Protein AF-A0A957C3K5-F1 (afdb_monomer_lite)

Structure (mmCIF, N/CA/C/O backbone):
data_AF-A0A957C3K5-F1
#
_entry.id   AF-A0A957C3K5-F1
#
loop_
_atom_site.group_PDB
_atom_site.id
_atom_site.type_symbol
_atom_site.label_atom_id
_atom_site.label_alt_id
_atom_site.label_comp_id
_atom_site.label_asym_id
_atom_site.label_entity_id
_atom_site.label_seq_id
_atom_site.pdbx_PDB_ins_code
_atom_site.Cartn_x
_atom_site.Cartn_y
_atom_site.Cartn_z
_atom_site.occupancy
_atom_site.B_iso_or_equiv
_atom_site.auth_seq_id
_atom_site.auth_comp_id
_atom_site.auth_asym_id
_atom_site.auth_atom_id
_atom_site.pdbx_PDB_model_num
ATOM 1 N N . GLN A 1 1 ? -12.759 23.269 10.740 1.00 45.12 1 GLN A N 1
ATOM 2 C CA . GLN A 1 1 ? -12.916 21.971 10.055 1.00 45.12 1 GLN A CA 1
ATOM 3 C C . GLN A 1 1 ? -11.614 21.730 9.308 1.00 45.12 1 GLN A C 1
ATOM 5 O O . GLN A 1 1 ? -11.303 22.514 8.422 1.00 45.12 1 GLN A O 1
ATOM 10 N N . ASP A 1 2 ? -10.801 20.769 9.742 1.00 40.28 2 ASP A N 1
ATOM 11 C CA . ASP A 1 2 ? -9.488 20.519 9.136 1.00 40.28 2 ASP A CA 1
ATOM 12 C C . ASP A 1 2 ? -9.679 19.663 7.873 1.00 40.28 2 ASP A C 1
ATOM 14 O O . ASP A 1 2 ? -10.121 18.514 7.943 1.00 40.28 2 ASP A O 1
ATOM 18 N N . THR A 1 3 ? -9.476 20.270 6.704 1.00 53.88 3 THR A N 1
ATOM 19 C CA . THR A 1 3 ? -9.610 19.630 5.389 1.00 53.88 3 THR A CA 1
ATOM 20 C C . THR A 1 3 ? -8.212 19.498 4.812 1.00 53.88 3 THR A C 1
ATOM 22 O O . THR A 1 3 ? -7.700 20.410 4.172 1.00 53.88 3 THR A O 1
ATOM 25 N N . ASN A 1 4 ? -7.562 18.366 5.084 1.00 57.91 4 ASN A N 1
ATOM 26 C CA . ASN A 1 4 ? -6.240 18.089 4.539 1.00 57.91 4 ASN A CA 1
ATOM 27 C C . ASN A 1 4 ? -6.337 17.907 3.010 1.00 57.91 4 ASN A C 1
ATOM 29 O O . ASN A 1 4 ? -6.618 16.816 2.518 1.00 57.91 4 ASN A O 1
ATOM 33 N N . ILE A 1 5 ? -6.130 18.998 2.269 1.00 60.38 5 ILE A N 1
ATOM 34 C CA . ILE A 1 5 ? -6.118 19.040 0.798 1.00 60.38 5 ILE A CA 1
ATOM 35 C C . ILE A 1 5 ? -4.856 18.413 0.190 1.00 60.38 5 ILE A C 1
ATOM 37 O O . ILE A 1 5 ? -4.811 18.176 -1.013 1.00 60.38 5 ILE A O 1
ATOM 41 N N . TYR A 1 6 ? -3.835 18.141 1.006 1.00 58.44 6 TYR A N 1
ATOM 42 C CA . TYR A 1 6 ? -2.529 17.671 0.544 1.00 58.44 6 TYR A CA 1
ATOM 43 C C . TYR A 1 6 ? -2.429 16.147 0.454 1.00 58.44 6 TYR A C 1
ATOM 45 O O . TYR A 1 6 ? -1.491 15.637 -0.152 1.00 58.44 6 TYR A O 1
ATOM 53 N N . PHE A 1 7 ? -3.380 15.409 1.033 1.00 59.78 7 PHE A N 1
ATOM 54 C CA . PHE A 1 7 ? -3.303 13.954 1.130 1.00 59.78 7 PHE A CA 1
ATOM 55 C C . PHE A 1 7 ? -4.531 13.288 0.506 1.00 59.78 7 PHE A C 1
ATOM 57 O O . PHE A 1 7 ? -5.442 12.833 1.195 1.00 59.78 7 PHE A O 1
ATOM 64 N N . THR A 1 8 ? -4.564 13.250 -0.827 1.00 58.62 8 THR A N 1
ATOM 65 C CA . THR A 1 8 ? -5.533 12.442 -1.576 1.00 58.62 8 THR A CA 1
ATOM 66 C C . THR A 1 8 ? -4.789 11.578 -2.588 1.00 58.62 8 THR A C 1
ATOM 68 O O . THR A 1 8 ? -4.424 12.039 -3.665 1.00 58.62 8 THR A O 1
ATOM 71 N N . PHE A 1 9 ? -4.534 10.311 -2.245 1.00 68.88 9 PHE A N 1
ATOM 72 C CA . PHE A 1 9 ? -4.096 9.338 -3.244 1.00 68.88 9 PHE A CA 1
ATOM 73 C C . PHE A 1 9 ? -5.333 8.805 -3.976 1.00 68.88 9 PHE A C 1
ATOM 75 O O . PHE A 1 9 ? -6.164 8.137 -3.352 1.00 68.88 9 PHE A O 1
ATOM 82 N N . PRO A 1 10 ? -5.505 9.090 -5.278 1.00 67.69 10 PRO A N 1
ATOM 83 C CA . PRO A 1 10 ? -6.600 8.508 -6.037 1.00 67.69 10 PRO A C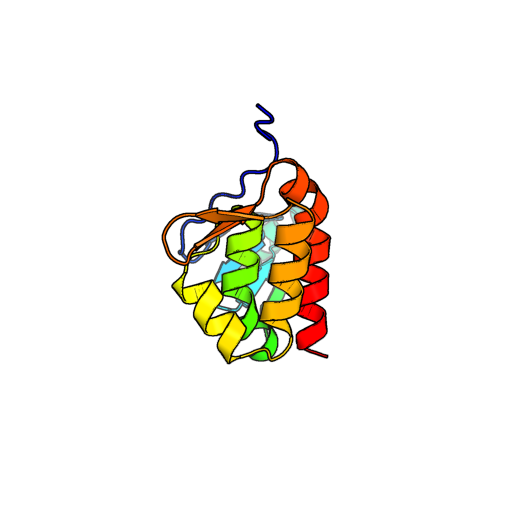A 1
ATOM 84 C C . PRO A 1 10 ? -6.391 6.993 -6.166 1.00 67.69 10 PRO A C 1
ATOM 86 O O . PRO A 1 10 ? -5.324 6.540 -6.575 1.00 67.69 10 PRO A O 1
ATOM 89 N N . ILE A 1 11 ? -7.425 6.206 -5.862 1.00 73.31 11 ILE A N 1
ATOM 90 C CA . ILE A 1 11 ? -7.462 4.768 -6.160 1.00 73.31 11 ILE A CA 1
ATOM 91 C C . ILE A 1 11 ? -8.406 4.546 -7.329 1.00 73.31 11 ILE A C 1
ATOM 93 O O . ILE A 1 11 ? -9.549 4.996 -7.298 1.00 73.31 11 ILE A O 1
ATOM 97 N N . ARG A 1 12 ? -7.929 3.812 -8.335 1.00 74.12 12 ARG A N 1
ATOM 98 C CA . ARG A 1 12 ? -8.718 3.433 -9.516 1.00 74.12 12 ARG A CA 1
ATOM 99 C C . ARG A 1 12 ? -9.097 1.950 -9.553 1.00 74.12 12 ARG A C 1
ATOM 101 O O . ARG A 1 12 ? -9.976 1.574 -10.308 1.00 74.12 12 ARG A O 1
ATOM 108 N N . GLY A 1 13 ? -8.479 1.117 -8.708 1.00 78.12 13 GLY A N 1
ATOM 109 C CA . GLY A 1 13 ? -8.768 -0.324 -8.649 1.00 78.12 13 GLY A CA 1
ATOM 110 C C . GLY A 1 13 ? -8.323 -1.110 -9.888 1.00 78.12 13 GLY A C 1
ATOM 111 O O . GLY A 1 13 ? -8.695 -2.267 -10.029 1.00 78.12 13 GLY A O 1
ATOM 112 N N . GLU A 1 14 ? -7.529 -0.491 -10.758 1.00 83.50 14 GLU A N 1
ATOM 113 C CA . GLU A 1 14 ? -7.043 -1.044 -12.021 1.00 83.50 14 GLU A CA 1
ATOM 114 C C . GLU A 1 14 ? -5.524 -1.247 -11.989 1.00 83.50 14 GLU A C 1
ATOM 116 O O . GLU A 1 14 ? -4.824 -0.688 -11.134 1.00 83.50 14 GLU A O 1
ATOM 121 N N . ASP A 1 15 ? -5.026 -2.044 -12.931 1.00 85.56 15 ASP A N 1
ATOM 122 C CA . ASP A 1 15 ? -3.595 -2.127 -13.199 1.00 85.56 15 ASP A CA 1
ATOM 123 C C . ASP A 1 15 ? -3.093 -0.814 -13.812 1.00 85.56 15 ASP A C 1
ATOM 125 O O . ASP A 1 15 ? -3.751 -0.198 -14.651 1.00 85.56 15 ASP A O 1
ATOM 129 N N . LEU A 1 16 ? -1.903 -0.389 -13.393 1.00 87.62 16 LEU A N 1
ATOM 130 C CA . LEU A 1 16 ? -1.257 0.825 -13.868 1.00 87.62 16 LEU A CA 1
ATOM 131 C C . LEU A 1 16 ? -0.170 0.470 -14.882 1.00 87.62 16 LEU A C 1
ATOM 133 O O . LEU A 1 16 ? 0.970 0.169 -14.511 1.00 87.62 16 LEU A O 1
ATOM 137 N N . LEU A 1 17 ? -0.520 0.590 -16.165 1.00 89.94 17 LEU A N 1
ATOM 138 C CA . LEU A 1 17 ? 0.456 0.635 -17.247 1.00 89.94 17 LEU A CA 1
ATOM 139 C C . LEU A 1 17 ? 1.121 2.010 -17.275 1.00 89.94 17 LEU A C 1
ATOM 141 O O . LEU A 1 17 ? 0.595 2.964 -17.846 1.00 89.94 17 LEU A O 1
ATOM 145 N N . ALA A 1 18 ? 2.298 2.102 -16.677 1.00 90.25 18 ALA A N 1
ATOM 146 C CA . ALA A 1 18 ? 3.181 3.237 -16.877 1.00 90.25 18 ALA A CA 1
ATOM 147 C C . ALA A 1 18 ? 4.086 2.972 -18.086 1.00 90.25 18 ALA A C 1
ATOM 149 O O . ALA A 1 18 ? 4.512 1.833 -18.282 1.00 90.25 18 ALA A O 1
ATOM 150 N N . VAL A 1 19 ? 4.364 4.000 -18.891 1.00 89.94 19 VAL A N 1
ATOM 151 C CA . VAL A 1 19 ? 5.249 3.939 -20.067 1.00 89.94 19 VAL A CA 1
ATOM 152 C C . VAL A 1 19 ? 6.104 5.198 -20.106 1.00 89.94 19 VAL A C 1
ATOM 154 O O . VAL A 1 19 ? 5.621 6.291 -19.808 1.00 89.94 19 VAL A O 1
ATOM 157 N N . GLY A 1 20 ? 7.360 5.045 -20.514 1.00 87.38 20 GLY A N 1
ATOM 158 C CA . GLY A 1 20 ? 8.318 6.139 -20.624 1.00 87.38 20 GLY A CA 1
ATOM 159 C C . GLY A 1 20 ? 9.439 6.029 -19.601 1.00 87.38 20 GLY A C 1
ATOM 160 O O . GLY A 1 20 ? 9.368 5.268 -18.639 1.00 87.38 20 GLY A O 1
ATOM 161 N N . THR A 1 21 ? 10.505 6.797 -19.826 1.00 90.69 21 THR A N 1
ATOM 162 C CA . THR A 1 21 ? 11.636 6.871 -18.891 1.00 90.69 21 THR A CA 1
ATOM 163 C C . THR A 1 21 ? 11.150 7.201 -17.480 1.00 90.69 21 THR A C 1
ATOM 165 O O . THR A 1 21 ? 10.195 7.957 -17.336 1.00 90.69 21 THR A O 1
ATOM 168 N N . ILE A 1 22 ? 11.838 6.667 -16.462 1.00 90.19 22 ILE A N 1
ATOM 169 C CA . ILE A 1 22 ? 11.587 6.881 -15.018 1.00 90.19 22 ILE A CA 1
ATOM 170 C C . ILE A 1 22 ? 10.175 6.536 -14.512 1.00 90.19 22 ILE A C 1
ATOM 172 O O . ILE A 1 22 ? 9.851 6.839 -13.367 1.00 90.19 22 ILE A O 1
ATOM 176 N N . ALA A 1 23 ? 9.326 5.940 -15.347 1.00 91.88 23 ALA A N 1
ATOM 177 C CA . ALA A 1 23 ? 7.963 5.616 -14.975 1.00 91.88 23 ALA A CA 1
ATOM 178 C C . ALA A 1 23 ? 7.906 4.280 -14.216 1.00 91.88 23 ALA A C 1
ATOM 180 O O . ALA A 1 23 ? 8.486 3.285 -14.662 1.00 91.88 23 ALA A O 1
ATOM 181 N N . ASP A 1 24 ? 7.144 4.248 -13.126 1.00 92.38 24 ASP A N 1
ATOM 182 C CA . ASP A 1 24 ? 6.873 3.036 -12.353 1.00 92.38 24 ASP A CA 1
ATOM 183 C C . ASP A 1 24 ? 5.429 2.602 -12.569 1.00 92.38 24 ASP A C 1
ATOM 185 O O . ASP A 1 24 ? 4.508 3.421 -12.531 1.00 92.38 24 ASP A O 1
ATOM 189 N N . GLY A 1 25 ? 5.227 1.308 -12.791 1.00 91.81 25 GLY A N 1
ATOM 190 C CA . GLY A 1 25 ? 3.907 0.732 -12.997 1.00 91.81 25 GLY A CA 1
ATOM 191 C C . GLY A 1 25 ? 3.663 -0.481 -12.117 1.00 91.81 25 GLY A C 1
ATOM 192 O O . GLY A 1 25 ? 4.568 -1.020 -11.470 1.00 91.81 25 GLY A O 1
ATOM 193 N N . VAL A 1 26 ? 2.404 -0.907 -12.087 1.00 91.69 26 VAL A N 1
ATOM 194 C CA . VAL A 1 26 ? 1.955 -2.042 -11.280 1.00 91.69 26 VAL A CA 1
ATOM 195 C C . VAL A 1 26 ? 0.931 -2.841 -12.068 1.00 91.69 26 VAL A C 1
ATOM 197 O O . VAL A 1 26 ? -0.111 -2.303 -12.422 1.00 91.69 26 VAL A O 1
ATOM 200 N N . PHE A 1 27 ? 1.205 -4.126 -12.286 1.00 91.06 27 PHE A N 1
ATOM 201 C CA . PHE A 1 27 ? 0.239 -5.089 -12.822 1.00 91.06 27 PHE A CA 1
ATOM 202 C C . PHE A 1 27 ? 0.048 -6.230 -11.828 1.00 91.06 27 PHE A C 1
ATOM 204 O O . PHE A 1 27 ? 0.999 -6.947 -11.501 1.00 91.06 27 PHE A O 1
ATOM 211 N N . GLY A 1 28 ? -1.173 -6.394 -11.323 1.00 90.19 28 GLY A N 1
ATOM 212 C CA . GLY A 1 28 ? -1.506 -7.348 -10.272 1.00 90.19 28 GLY A CA 1
ATOM 213 C C . GLY A 1 28 ? -0.631 -7.160 -9.029 1.00 90.19 28 GLY A C 1
ATOM 214 O O . GLY A 1 28 ? -0.746 -6.172 -8.293 1.00 90.19 28 GLY A O 1
ATOM 215 N N . ASN A 1 29 ? 0.255 -8.128 -8.784 1.00 92.38 29 ASN A N 1
ATOM 216 C CA . ASN A 1 29 ? 1.218 -8.101 -7.682 1.00 92.38 29 ASN A CA 1
ATOM 217 C C . ASN A 1 29 ? 2.666 -7.829 -8.112 1.00 92.38 29 ASN A C 1
ATOM 219 O O . ASN A 1 29 ? 3.585 -7.998 -7.313 1.00 92.38 29 ASN A O 1
ATOM 223 N N . TYR A 1 30 ? 2.884 -7.386 -9.352 1.00 94.31 30 TYR A N 1
ATOM 224 C CA . TYR A 1 30 ? 4.204 -7.055 -9.873 1.00 94.31 30 TYR A CA 1
ATOM 225 C C . TYR A 1 30 ? 4.372 -5.545 -10.043 1.00 94.31 30 TYR A C 1
ATOM 227 O O . TYR A 1 30 ? 3.657 -4.911 -10.819 1.00 94.31 30 TYR A O 1
ATOM 235 N N . HIS A 1 31 ? 5.336 -4.981 -9.321 1.00 94.06 31 HIS A N 1
ATOM 236 C CA . HIS A 1 31 ? 5.772 -3.596 -9.456 1.00 94.06 31 HIS A CA 1
ATOM 237 C C . HIS A 1 31 ? 6.995 -3.557 -10.363 1.00 94.06 31 HIS A C 1
ATOM 239 O O . HIS A 1 31 ? 7.934 -4.320 -10.151 1.00 94.06 31 HIS A O 1
ATOM 245 N N . TYR A 1 32 ? 7.010 -2.675 -11.352 1.00 94.69 32 TYR A N 1
ATOM 246 C CA . TYR A 1 32 ? 8.110 -2.570 -12.306 1.00 94.69 32 TYR A CA 1
ATOM 247 C C . TYR A 1 32 ? 8.503 -1.118 -12.533 1.00 94.69 32 TYR A C 1
ATOM 249 O O . TYR A 1 32 ? 7.697 -0.213 -12.324 1.00 94.69 32 TYR A O 1
ATOM 257 N N . ARG A 1 33 ? 9.742 -0.912 -12.983 1.00 94.81 33 ARG A N 1
ATOM 258 C CA . ARG A 1 33 ? 10.300 0.418 -13.232 1.00 94.81 33 ARG A CA 1
ATOM 259 C C . ARG A 1 33 ? 10.998 0.511 -14.580 1.00 94.81 33 ARG A C 1
ATOM 261 O O . ARG A 1 33 ? 11.606 -0.458 -15.053 1.00 94.81 33 ARG A O 1
ATOM 268 N N . HIS A 1 34 ? 10.949 1.698 -15.168 1.00 94.81 34 HIS A N 1
ATOM 269 C CA . HIS A 1 34 ? 11.731 2.050 -16.349 1.00 94.81 34 HIS A CA 1
ATOM 270 C C . HIS A 1 34 ? 13.029 2.755 -15.943 1.00 94.81 34 HIS A C 1
ATOM 272 O O . HIS A 1 34 ? 13.050 3.504 -14.965 1.00 94.81 34 HIS A O 1
ATOM 278 N N . PRO A 1 35 ? 14.121 2.569 -16.699 1.00 94.31 35 PRO A N 1
ATOM 279 C CA . PRO A 1 35 ? 15.372 3.235 -16.425 1.00 94.31 35 PRO A CA 1
ATOM 280 C C . PRO A 1 35 ? 15.301 4.720 -16.802 1.00 94.31 35 PRO A C 1
ATOM 282 O O . PRO A 1 35 ? 14.326 5.215 -17.374 1.00 94.31 35 PRO A O 1
ATOM 285 N N . SER A 1 36 ? 16.389 5.428 -16.509 1.00 94.44 36 SER A N 1
ATOM 286 C CA . SER A 1 36 ? 16.605 6.804 -16.947 1.00 94.44 36 SER A CA 1
ATOM 287 C C . SER A 1 36 ? 16.788 6.924 -18.467 1.00 94.44 36 SER A C 1
ATOM 289 O O . SER A 1 36 ? 17.090 5.954 -19.170 1.00 94.44 36 SER A O 1
ATOM 291 N N . TYR A 1 37 ? 16.638 8.153 -18.963 1.00 94.25 37 TYR A N 1
ATOM 292 C CA . TYR A 1 37 ? 16.405 8.468 -20.372 1.00 94.25 37 TYR A CA 1
ATOM 293 C C . TYR A 1 37 ? 17.375 7.797 -21.351 1.00 94.25 37 TYR A C 1
ATOM 295 O O . TYR A 1 37 ? 16.937 7.126 -22.279 1.00 94.25 37 TYR A O 1
ATOM 303 N N . ALA A 1 38 ? 18.689 7.914 -21.137 1.00 94.75 38 ALA A N 1
ATOM 304 C CA . ALA A 1 38 ? 19.676 7.366 -22.071 1.00 94.75 38 ALA A CA 1
ATOM 305 C C . ALA A 1 38 ? 19.573 5.835 -22.208 1.00 94.75 38 ALA A C 1
ATOM 307 O O . ALA A 1 38 ? 19.630 5.300 -23.315 1.00 94.75 38 ALA A O 1
ATOM 308 N N . ARG A 1 39 ? 19.373 5.124 -21.089 1.00 93.81 39 ARG A N 1
ATOM 309 C CA . ARG A 1 39 ? 19.210 3.664 -21.094 1.00 93.81 39 ARG A CA 1
ATOM 310 C C . ARG A 1 39 ? 17.847 3.269 -21.664 1.00 93.81 39 ARG A C 1
ATOM 312 O O . ARG A 1 39 ? 17.778 2.309 -22.423 1.00 93.81 39 ARG A O 1
ATOM 319 N N . TYR A 1 40 ? 16.796 4.027 -21.352 1.00 93.75 40 TYR A N 1
ATOM 320 C CA . TYR A 1 40 ? 15.462 3.818 -21.917 1.00 93.75 40 TYR A CA 1
ATOM 321 C C . TYR A 1 40 ? 15.476 3.942 -23.447 1.00 93.75 40 TYR A C 1
ATOM 323 O O . TYR A 1 40 ? 15.004 3.042 -24.136 1.00 93.75 40 TYR A O 1
ATOM 331 N N . MET A 1 41 ? 16.080 5.010 -23.981 1.00 94.50 41 MET A N 1
ATOM 332 C CA . MET A 1 41 ? 16.183 5.236 -25.426 1.00 94.50 41 MET A CA 1
ATOM 333 C C . MET A 1 41 ? 16.969 4.129 -26.118 1.00 94.50 41 MET A C 1
ATOM 335 O O . MET A 1 41 ? 16.520 3.632 -27.147 1.00 94.50 41 MET A O 1
ATOM 339 N N . LYS A 1 42 ? 18.092 3.698 -25.530 1.00 94.06 42 LYS A N 1
ATOM 340 C CA . LYS A 1 42 ? 18.862 2.566 -26.053 1.00 94.06 42 LYS A CA 1
ATOM 341 C C . LYS A 1 42 ? 18.012 1.294 -26.115 1.00 94.06 42 LYS A C 1
ATOM 343 O O . LYS A 1 42 ? 17.900 0.691 -27.171 1.00 94.06 42 LYS A O 1
ATOM 348 N N . HIS A 1 43 ? 17.357 0.925 -25.012 1.00 92.56 43 HIS A N 1
ATOM 349 C CA . HIS A 1 43 ? 16.488 -0.255 -24.977 1.00 92.56 43 HIS A CA 1
ATOM 350 C C . HIS A 1 43 ? 15.369 -0.172 -26.023 1.00 92.56 43 HIS A C 1
ATOM 352 O O . HIS A 1 43 ? 15.123 -1.144 -26.726 1.00 92.56 43 HIS A O 1
ATOM 358 N N . SER A 1 44 ? 14.720 0.988 -26.152 1.00 89.62 44 SER A N 1
ATOM 359 C CA . SER A 1 44 ? 13.643 1.188 -27.123 1.00 89.62 44 SER A CA 1
ATOM 360 C C . SER A 1 44 ? 14.131 1.065 -28.570 1.00 89.62 44 SER A C 1
ATOM 362 O O . SER A 1 44 ? 13.445 0.447 -29.381 1.00 89.62 44 SER A O 1
ATOM 364 N N . GLN A 1 45 ? 15.315 1.600 -28.891 1.00 93.06 45 GLN A N 1
ATOM 365 C CA . GLN A 1 45 ? 15.949 1.446 -30.208 1.00 93.06 45 GLN A CA 1
ATOM 366 C C . GLN A 1 45 ? 16.318 -0.012 -30.508 1.00 93.06 45 GLN A C 1
ATOM 368 O O . GLN A 1 45 ? 16.194 -0.446 -31.649 1.00 93.06 45 GLN A O 1
ATOM 373 N N . ASP A 1 46 ? 16.686 -0.775 -29.478 1.00 94.81 46 ASP A N 1
ATOM 374 C CA . ASP A 1 46 ? 16.982 -2.208 -29.563 1.00 94.81 46 ASP A CA 1
ATOM 375 C C . ASP A 1 46 ? 15.704 -3.087 -29.581 1.00 94.81 46 ASP A C 1
ATOM 377 O O . ASP A 1 46 ? 15.790 -4.314 -29.544 1.00 94.81 46 ASP A O 1
ATOM 381 N N . GLY A 1 47 ? 14.504 -2.487 -29.618 1.00 91.81 47 GLY A N 1
ATOM 382 C CA . GLY A 1 47 ? 13.218 -3.200 -29.626 1.00 91.81 47 GLY A CA 1
ATOM 383 C C . GLY A 1 47 ? 12.818 -3.814 -28.277 1.00 91.81 47 GLY A C 1
ATOM 384 O O . GLY A 1 47 ? 11.887 -4.616 -28.208 1.00 91.81 47 GLY A O 1
ATOM 385 N N . LEU A 1 48 ? 13.507 -3.449 -27.196 1.00 90.31 48 LEU A N 1
ATOM 386 C CA . LEU A 1 48 ? 13.217 -3.895 -25.837 1.00 90.31 48 LEU A CA 1
ATOM 387 C C . LEU A 1 48 ? 12.194 -2.962 -25.169 1.00 90.31 48 LEU A C 1
ATOM 389 O O . LEU A 1 48 ? 12.179 -1.760 -25.441 1.00 90.31 48 LEU A O 1
ATOM 393 N N . PRO A 1 49 ? 11.390 -3.459 -24.209 1.00 86.38 49 PRO A N 1
ATOM 394 C CA . PRO A 1 49 ? 10.328 -2.676 -23.567 1.00 86.38 49 PRO A CA 1
ATOM 395 C C . PRO A 1 49 ? 10.843 -1.559 -22.643 1.00 86.38 49 PRO A C 1
ATOM 397 O O . PRO A 1 49 ? 10.054 -0.896 -21.983 1.00 86.38 49 PRO A O 1
ATOM 400 N N . GLY A 1 50 ? 12.162 -1.359 -22.545 1.00 89.75 50 GLY A N 1
ATOM 401 C CA . GLY A 1 50 ? 12.721 -0.307 -21.704 1.00 89.75 50 GLY A CA 1
ATOM 402 C C . GLY A 1 50 ? 12.512 -0.547 -20.211 1.00 89.75 50 GLY A C 1
ATOM 403 O O . GLY A 1 50 ? 12.347 0.414 -19.481 1.00 89.75 50 GLY A O 1
ATOM 404 N N . LEU A 1 51 ? 12.530 -1.794 -19.735 1.00 91.94 51 LEU A N 1
ATOM 405 C CA . LEU A 1 51 ? 12.377 -2.111 -18.310 1.00 91.94 51 LEU A CA 1
ATOM 406 C C . LEU A 1 51 ? 13.737 -2.241 -17.614 1.00 91.94 51 LEU A C 1
ATOM 408 O O . LEU A 1 51 ? 14.675 -2.806 -18.174 1.00 91.94 51 LEU A O 1
ATOM 412 N N . GLU A 1 52 ? 13.849 -1.735 -16.384 1.00 92.12 52 GLU A N 1
ATOM 413 C CA . GLU A 1 52 ? 15.015 -1.969 -15.513 1.00 92.12 52 GLU A CA 1
ATOM 414 C C . GLU A 1 52 ? 14.810 -3.181 -14.588 1.00 92.12 52 GLU A C 1
ATOM 416 O O . GLU A 1 52 ? 15.749 -3.662 -13.958 1.00 92.12 52 GLU A O 1
ATOM 421 N N . GLY A 1 53 ? 13.579 -3.687 -14.517 1.00 92.44 53 GLY A N 1
ATOM 422 C CA . GLY A 1 53 ? 13.186 -4.813 -13.682 1.00 92.44 53 GLY A CA 1
ATOM 423 C C . GLY A 1 53 ? 12.013 -4.457 -12.780 1.00 92.44 53 GLY A C 1
ATOM 424 O O . GLY A 1 53 ? 11.325 -3.454 -12.985 1.00 92.44 53 GLY A O 1
ATOM 425 N N . GLY A 1 54 ? 11.778 -5.303 -11.786 1.00 93.62 54 GLY A N 1
ATOM 426 C CA . GLY A 1 54 ? 10.656 -5.165 -10.876 1.00 93.62 54 GLY A CA 1
ATOM 427 C C . GLY A 1 54 ? 10.710 -6.156 -9.724 1.00 93.62 54 GLY A C 1
ATOM 428 O O . GLY A 1 54 ? 11.608 -6.993 -9.643 1.00 93.62 54 GLY A O 1
ATOM 429 N N . LEU A 1 55 ? 9.735 -6.036 -8.832 1.00 94.94 55 LEU A N 1
ATOM 430 C CA . LEU A 1 55 ? 9.555 -6.892 -7.670 1.00 94.94 55 LEU A CA 1
ATOM 431 C C . LEU A 1 55 ? 8.132 -7.438 -7.675 1.00 94.94 55 LEU A C 1
ATOM 433 O O . LEU A 1 55 ? 7.166 -6.708 -7.910 1.00 94.94 55 LEU A O 1
ATOM 437 N N . ARG A 1 56 ? 8.007 -8.732 -7.390 1.00 95.19 56 ARG A N 1
ATOM 438 C CA . ARG A 1 56 ? 6.717 -9.356 -7.111 1.00 95.19 56 ARG A CA 1
ATOM 439 C C . ARG A 1 56 ? 6.472 -9.285 -5.608 1.00 95.19 56 ARG A C 1
ATOM 441 O O . ARG A 1 56 ? 7.339 -9.717 -4.852 1.00 95.19 56 ARG A O 1
ATOM 448 N N . ARG A 1 57 ? 5.325 -8.747 -5.184 1.00 93.25 57 ARG A N 1
ATOM 449 C CA . ARG A 1 57 ? 4.901 -8.865 -3.784 1.00 93.25 57 ARG A CA 1
ATOM 450 C C . ARG A 1 57 ? 4.725 -10.340 -3.444 1.00 93.25 57 ARG A C 1
ATOM 452 O O . ARG A 1 57 ? 4.240 -11.117 -4.268 1.00 93.25 57 ARG A O 1
ATOM 459 N N . ASP A 1 58 ? 5.146 -10.711 -2.245 1.00 91.00 58 ASP A N 1
ATOM 460 C CA . ASP A 1 58 ? 4.852 -12.030 -1.708 1.00 91.00 58 ASP A CA 1
ATOM 461 C C . ASP A 1 58 ? 3.395 -12.115 -1.225 1.00 91.00 58 ASP A C 1
ATOM 463 O O . ASP A 1 58 ? 2.658 -11.125 -1.163 1.00 91.00 58 ASP A O 1
ATOM 467 N N . THR A 1 59 ? 2.977 -13.330 -0.877 1.00 91.00 59 THR A N 1
ATOM 468 C CA . THR A 1 59 ? 1.621 -13.603 -0.396 1.00 91.00 59 THR A CA 1
ATOM 469 C C . THR A 1 59 ? 1.307 -12.868 0.909 1.00 91.00 59 THR A C 1
ATOM 471 O O . THR A 1 59 ? 0.163 -12.473 1.113 1.00 91.00 59 THR A O 1
ATOM 474 N N . ALA A 1 60 ? 2.300 -12.653 1.778 1.00 89.31 60 ALA A N 1
ATOM 475 C CA . ALA A 1 60 ? 2.106 -11.976 3.056 1.00 89.31 60 ALA A CA 1
ATOM 476 C C . ALA A 1 60 ? 1.739 -10.499 2.847 1.00 89.31 60 ALA A C 1
ATOM 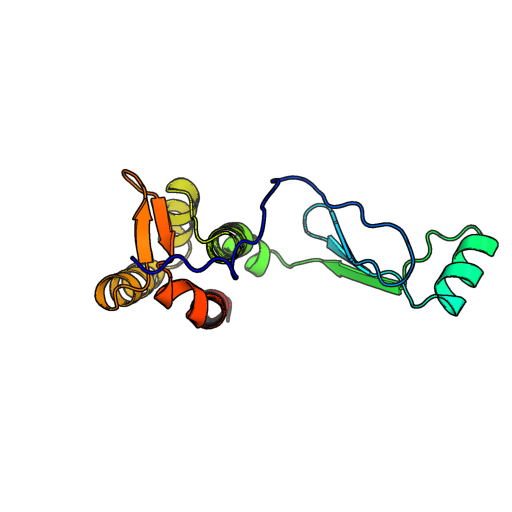478 O O . ALA A 1 60 ? 0.744 -10.015 3.391 1.00 89.31 60 ALA A O 1
ATOM 479 N N . PHE A 1 61 ? 2.474 -9.804 1.980 1.00 90.56 61 PHE A N 1
ATOM 480 C CA . PHE A 1 61 ? 2.175 -8.429 1.598 1.00 90.56 61 PHE A CA 1
ATOM 481 C C . PHE A 1 61 ? 0.883 -8.307 0.788 1.00 90.56 61 PHE A C 1
ATOM 483 O O . PHE A 1 61 ? 0.154 -7.328 0.958 1.00 90.56 61 PHE A O 1
ATOM 490 N N . ASP A 1 62 ? 0.555 -9.292 -0.054 1.00 91.38 62 ASP A N 1
ATOM 491 C CA . ASP A 1 62 ? -0.716 -9.296 -0.784 1.00 91.38 62 ASP A CA 1
ATOM 492 C C . ASP A 1 62 ? -1.932 -9.329 0.169 1.00 91.38 62 ASP A C 1
ATOM 494 O O . ASP A 1 62 ? -2.945 -8.701 -0.143 1.00 91.38 62 ASP A O 1
ATOM 498 N N . MET A 1 63 ? -1.824 -9.939 1.362 1.00 91.00 63 MET A N 1
ATOM 499 C CA . MET A 1 63 ? -2.902 -9.927 2.368 1.00 91.00 63 MET A CA 1
ATOM 500 C C . MET A 1 63 ? -3.184 -8.534 2.949 1.00 91.00 63 MET A C 1
ATOM 502 O O . MET A 1 63 ? -4.342 -8.199 3.196 1.00 91.00 63 MET A O 1
ATOM 506 N N . ILE A 1 64 ? -2.158 -7.705 3.177 1.00 92.88 64 ILE A N 1
ATOM 507 C CA . ILE A 1 64 ? -2.344 -6.362 3.765 1.00 92.88 64 ILE A CA 1
ATOM 508 C C . ILE A 1 64 ? -2.545 -5.272 2.710 1.00 92.88 64 ILE A C 1
ATOM 510 O O . ILE A 1 64 ? -3.021 -4.179 3.030 1.00 92.88 64 ILE A O 1
ATOM 514 N N . GLN A 1 65 ? -2.203 -5.541 1.447 1.00 92.25 65 GLN A N 1
ATOM 515 C CA . GLN A 1 65 ? -2.216 -4.542 0.380 1.00 92.25 65 GLN A CA 1
ATOM 516 C C . GLN A 1 65 ? -3.566 -3.819 0.211 1.00 92.25 65 GLN A C 1
ATOM 518 O O . GLN A 1 65 ? -3.541 -2.596 0.019 1.00 92.25 65 GLN A O 1
ATOM 523 N N . PRO A 1 66 ? -4.741 -4.484 0.268 1.00 92.81 66 PRO A N 1
ATOM 524 C CA . PRO A 1 66 ? -6.025 -3.787 0.184 1.00 92.81 66 PRO A CA 1
ATOM 525 C C . PRO A 1 66 ? -6.196 -2.744 1.294 1.00 92.81 66 PRO A C 1
ATOM 527 O O . PRO A 1 66 ?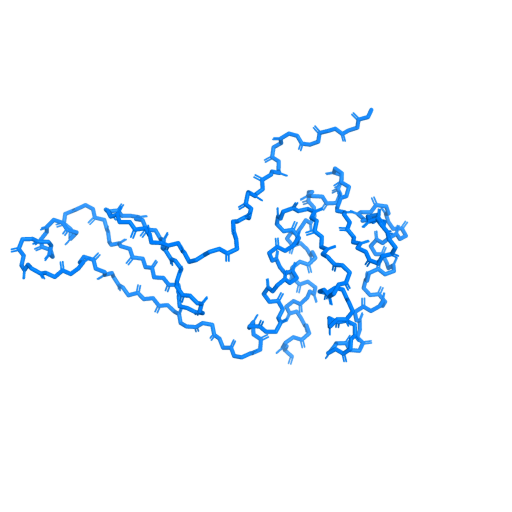 -6.683 -1.639 1.045 1.00 92.81 66 PRO A O 1
ATOM 530 N N . PHE A 1 67 ? -5.724 -3.062 2.500 1.00 94.94 67 PHE A N 1
ATOM 531 C CA . PHE A 1 67 ? -5.776 -2.165 3.649 1.00 94.94 67 PHE A CA 1
ATOM 532 C C . PHE A 1 67 ? -4.801 -0.993 3.484 1.00 94.94 67 PHE A C 1
ATOM 534 O O . PHE A 1 67 ? -5.196 0.157 3.665 1.00 94.94 67 PHE A O 1
ATOM 541 N N . VAL A 1 68 ? -3.562 -1.259 3.048 1.00 93.88 68 VAL A N 1
ATOM 542 C CA . VAL A 1 68 ? -2.557 -0.222 2.741 1.00 93.88 68 VAL A CA 1
ATOM 543 C C . VAL A 1 68 ? -3.076 0.761 1.691 1.00 93.88 68 VAL A C 1
ATOM 545 O O . VAL A 1 68 ? -2.998 1.973 1.897 1.00 93.88 68 VAL A O 1
ATOM 548 N N . LYS A 1 69 ? -3.673 0.259 0.600 1.00 91.62 69 LYS A N 1
ATOM 549 C CA . LYS A 1 69 ? -4.321 1.108 -0.411 1.00 91.62 69 LYS A CA 1
ATOM 550 C C . LYS A 1 69 ? -5.404 1.970 0.243 1.00 91.62 69 LYS A C 1
ATOM 552 O O . LYS A 1 69 ? -5.384 3.187 0.089 1.00 91.62 69 LYS A O 1
ATOM 557 N N . GLY A 1 70 ? -6.294 1.372 1.037 1.00 92.31 70 GLY A N 1
ATOM 558 C CA . GLY A 1 70 ? -7.346 2.107 1.746 1.00 92.31 70 GLY A CA 1
ATOM 559 C C . GLY A 1 70 ? -6.819 3.224 2.657 1.00 92.31 70 GLY A C 1
ATOM 560 O O . GLY A 1 70 ? -7.374 4.323 2.669 1.00 92.31 70 GLY A O 1
ATOM 561 N N . ILE A 1 71 ? -5.710 2.994 3.366 1.00 93.25 71 ILE A N 1
ATOM 562 C CA . ILE A 1 71 ? -5.041 4.023 4.180 1.00 93.25 71 ILE A CA 1
ATOM 563 C C . ILE A 1 71 ? -4.558 5.183 3.311 1.00 93.25 71 ILE A C 1
ATOM 565 O O . ILE A 1 71 ? -4.811 6.341 3.643 1.00 93.25 71 ILE A O 1
ATOM 569 N N . GLN A 1 72 ? -3.894 4.886 2.191 1.00 90.25 72 GLN A N 1
ATOM 570 C CA . GLN A 1 72 ? -3.377 5.905 1.274 1.00 90.25 72 GLN A CA 1
ATOM 571 C C . GLN A 1 72 ? -4.509 6.763 0.687 1.00 90.25 72 GLN A C 1
ATOM 573 O O . GLN A 1 72 ? -4.370 7.981 0.602 1.00 90.25 72 GLN A O 1
ATOM 578 N N . ALA A 1 73 ? -5.667 6.173 0.378 1.00 89.44 73 ALA A N 1
ATOM 579 C CA . ALA A 1 73 ? -6.866 6.926 -0.020 1.00 89.44 73 ALA A CA 1
ATOM 580 C C . ALA A 1 73 ? -7.675 7.512 1.144 1.00 89.44 73 ALA A C 1
ATOM 582 O O . ALA A 1 73 ? -8.773 8.040 0.940 1.00 89.44 73 ALA A O 1
ATOM 583 N N . SER A 1 74 ? -7.178 7.382 2.374 1.00 91.31 74 SER A N 1
ATOM 584 C CA . SER A 1 74 ? -7.854 7.795 3.603 1.00 91.31 74 SER A CA 1
ATOM 585 C C . SER A 1 74 ? -9.229 7.150 3.820 1.00 91.31 74 SER A C 1
ATOM 587 O O . SER A 1 74 ? -10.001 7.638 4.643 1.00 91.31 74 SER A O 1
ATOM 589 N N . ARG A 1 75 ? -9.571 6.073 3.105 1.00 92.19 75 ARG A N 1
ATOM 590 C CA . ARG A 1 75 ? -10.870 5.391 3.156 1.00 92.19 75 ARG A CA 1
ATOM 591 C C . ARG A 1 75 ? -10.680 3.891 2.995 1.00 92.19 75 ARG A C 1
ATOM 593 O O . ARG A 1 75 ? -10.179 3.426 1.978 1.00 92.19 75 ARG A O 1
ATOM 600 N N . ILE A 1 76 ? -11.155 3.141 3.979 1.00 93.94 76 ILE A N 1
ATOM 601 C CA . ILE A 1 76 ? -11.043 1.687 4.041 1.00 93.94 76 ILE A CA 1
ATOM 602 C C . ILE A 1 76 ? -12.466 1.127 4.056 1.00 93.94 76 ILE A C 1
ATOM 604 O O . ILE A 1 76 ? -13.299 1.553 4.861 1.00 93.94 76 ILE A O 1
ATOM 608 N N . SER A 1 77 ? -12.774 0.220 3.130 1.00 93.50 77 SER A N 1
ATOM 609 C CA . SER A 1 77 ? -14.101 -0.395 3.049 1.00 93.50 77 SER A CA 1
ATOM 610 C C . SER A 1 77 ? -14.323 -1.368 4.208 1.00 93.50 77 SER A C 1
ATOM 612 O O . SER A 1 77 ? -13.375 -1.953 4.729 1.00 93.50 77 SER A O 1
ATOM 614 N N . GLY A 1 78 ? -15.584 -1.576 4.594 1.00 95.38 78 GLY A N 1
ATOM 615 C CA . GLY A 1 78 ? -15.914 -2.502 5.680 1.00 95.38 78 GLY A CA 1
ATOM 616 C C . GLY A 1 78 ? -15.483 -3.941 5.413 1.00 95.38 78 GLY A C 1
ATOM 617 O O . GLY A 1 78 ? -15.010 -4.610 6.324 1.00 95.38 78 GLY A O 1
ATOM 618 N N . GLN A 1 79 ? -15.541 -4.381 4.152 1.00 94.88 79 GLN A N 1
ATOM 619 C CA . GLN A 1 79 ? -15.022 -5.686 3.741 1.00 94.88 79 GLN A CA 1
ATOM 620 C C . GLN A 1 79 ? -13.526 -5.824 4.062 1.00 94.88 79 GLN A C 1
ATOM 622 O O . GLN A 1 79 ? -13.126 -6.788 4.703 1.00 94.88 79 GLN A O 1
ATOM 627 N N . VAL A 1 80 ? -12.715 -4.828 3.689 1.00 95.00 80 VAL A N 1
ATOM 628 C CA . VAL A 1 80 ? -11.266 -4.837 3.949 1.00 95.00 80 VAL A CA 1
ATOM 629 C C . VAL A 1 80 ? -10.970 -4.797 5.450 1.00 95.00 80 VAL A C 1
ATOM 631 O O . VAL A 1 80 ? -10.053 -5.468 5.915 1.00 95.00 80 VAL A O 1
ATOM 634 N N . VAL A 1 81 ? -11.759 -4.051 6.232 1.00 95.56 81 VAL A N 1
ATOM 635 C CA . VAL A 1 81 ? -11.640 -4.040 7.701 1.00 95.56 81 VAL A CA 1
ATOM 636 C C . VAL A 1 81 ? -11.971 -5.407 8.295 1.00 95.56 81 VAL A C 1
ATOM 638 O O . VAL A 1 81 ? -11.254 -5.875 9.178 1.00 95.56 81 VAL A O 1
ATOM 641 N N . HIS A 1 82 ? -13.042 -6.043 7.824 1.00 94.94 82 HIS A N 1
ATOM 642 C CA . HIS A 1 82 ? -13.466 -7.358 8.290 1.00 94.94 82 HIS A CA 1
ATOM 643 C C . HIS A 1 82 ? -12.408 -8.424 7.992 1.00 94.94 82 HIS A C 1
ATOM 645 O O . HIS A 1 82 ? -11.943 -9.088 8.914 1.00 94.94 82 HIS A O 1
ATOM 651 N N . GLU A 1 83 ? -11.959 -8.519 6.739 1.00 94.00 83 GLU A N 1
ATOM 652 C CA . GLU A 1 83 ? -10.917 -9.461 6.315 1.00 94.00 83 GLU A CA 1
ATOM 653 C C . GLU A 1 83 ? -9.623 -9.268 7.117 1.00 94.00 83 GLU A C 1
ATOM 655 O O . GLU A 1 83 ? -9.039 -10.233 7.607 1.00 94.00 83 GLU A O 1
ATOM 660 N N . ALA A 1 84 ? -9.202 -8.019 7.332 1.00 93.69 84 ALA A N 1
ATOM 661 C CA . ALA A 1 84 ? -8.013 -7.721 8.120 1.00 93.69 84 ALA A CA 1
ATOM 662 C C . ALA A 1 84 ? -8.160 -8.142 9.594 1.00 93.69 84 ALA A C 1
ATOM 664 O O . ALA A 1 84 ? -7.220 -8.678 10.178 1.00 93.69 84 ALA A O 1
ATOM 665 N N . LYS A 1 85 ? -9.338 -7.951 10.201 1.00 94.19 85 LYS A N 1
ATOM 666 C CA . LYS A 1 85 ? -9.614 -8.423 11.568 1.00 94.19 85 LYS A CA 1
ATOM 667 C C . LYS A 1 85 ? -9.626 -9.946 11.675 1.00 94.19 85 LYS A C 1
ATOM 669 O O . LYS A 1 85 ? -9.190 -10.473 12.693 1.00 94.19 85 LYS A O 1
ATOM 674 N N . SER A 1 86 ? -10.097 -10.643 10.643 1.00 94.00 86 SER A N 1
ATOM 675 C CA . SER A 1 86 ? -10.093 -12.108 10.593 1.00 94.00 86 SER A CA 1
ATOM 676 C C . SER A 1 86 ? -8.691 -12.687 10.406 1.00 94.00 86 SER A C 1
ATOM 678 O O . SER A 1 86 ? -8.369 -13.701 11.018 1.00 94.00 86 SER A O 1
ATOM 680 N N . ASN A 1 87 ? -7.856 -12.041 9.589 1.00 92.38 87 ASN A N 1
ATOM 681 C CA . ASN A 1 87 ? -6.522 -12.542 9.258 1.00 92.38 87 ASN A CA 1
ATOM 682 C C . ASN A 1 87 ? -5.455 -12.174 10.301 1.00 92.38 87 ASN A C 1
ATOM 684 O O . ASN A 1 87 ? -4.456 -12.882 10.416 1.00 92.38 87 ASN A O 1
ATOM 688 N N . PHE A 1 88 ? -5.648 -11.097 11.073 1.00 93.38 88 PHE A N 1
ATOM 689 C CA . PHE A 1 88 ? -4.628 -10.573 11.986 1.00 93.38 88 PHE A CA 1
ATOM 690 C C . PHE A 1 88 ? -5.175 -10.392 13.417 1.00 93.38 88 PHE A C 1
ATOM 692 O O . PHE A 1 88 ? -5.858 -9.401 13.692 1.00 93.38 88 PHE A O 1
ATOM 699 N N . PRO A 1 89 ? -4.825 -11.287 14.369 1.00 89.12 89 PRO A N 1
ATOM 700 C CA . PRO A 1 89 ? -5.336 -11.269 15.748 1.00 89.12 89 PRO A CA 1
ATOM 701 C C . PRO A 1 89 ? -5.102 -9.971 16.551 1.00 89.12 89 PRO A C 1
ATOM 703 O O . PRO A 1 89 ? -5.769 -9.751 17.559 1.00 89.12 89 PRO A O 1
ATOM 706 N N . GLY A 1 90 ? -4.198 -9.083 16.117 1.00 93.69 90 GLY A N 1
ATOM 707 C CA . GLY A 1 90 ? -3.948 -7.772 16.740 1.00 93.69 90 GLY A CA 1
ATOM 708 C C . GLY A 1 90 ? -4.673 -6.586 16.088 1.00 93.69 90 GLY A C 1
ATOM 709 O O . GLY A 1 90 ? -4.604 -5.468 16.601 1.00 93.69 90 GLY A O 1
ATOM 710 N N . MET A 1 91 ? -5.374 -6.802 14.972 1.00 95.31 91 MET A N 1
ATOM 711 C CA . MET A 1 91 ? -5.960 -5.723 14.172 1.00 95.31 91 MET A CA 1
ATOM 712 C C . MET A 1 91 ? -7.002 -4.917 14.946 1.00 95.31 91 MET A C 1
ATOM 714 O O . MET A 1 91 ? -7.007 -3.692 14.878 1.00 95.31 91 MET A O 1
ATOM 718 N N . SER A 1 92 ? -7.877 -5.580 15.706 1.00 95.56 92 SER A N 1
ATOM 719 C CA . SER A 1 92 ? -8.912 -4.882 16.478 1.00 95.56 92 SER A CA 1
ATOM 720 C C . SER A 1 92 ? -8.294 -3.920 17.492 1.00 95.56 92 SER A C 1
ATOM 722 O O . SER A 1 92 ? -8.619 -2.740 17.469 1.00 95.56 92 SER A O 1
ATOM 724 N N . ALA A 1 93 ? -7.313 -4.375 18.279 1.00 96.88 93 ALA A N 1
ATOM 725 C CA . ALA A 1 93 ? -6.623 -3.528 19.252 1.00 96.88 93 ALA A CA 1
ATOM 726 C C . ALA A 1 93 ? -5.869 -2.358 18.592 1.00 96.88 93 ALA A C 1
ATOM 728 O O . ALA A 1 93 ? -5.862 -1.242 19.119 1.00 96.88 93 ALA A O 1
ATOM 729 N N . LEU A 1 94 ? -5.257 -2.590 17.423 1.00 96.38 94 LEU A N 1
ATOM 730 C CA . LEU A 1 94 ? -4.620 -1.537 16.633 1.00 96.38 94 LEU A CA 1
ATOM 731 C C . LEU A 1 94 ? -5.635 -0.460 16.230 1.00 96.38 94 LEU A C 1
ATOM 733 O O . LEU A 1 94 ? -5.403 0.722 16.485 1.00 96.38 94 LEU A O 1
ATOM 737 N N . LEU A 1 95 ? -6.756 -0.860 15.630 1.00 96.19 95 LEU A N 1
ATOM 738 C CA . LEU A 1 95 ? -7.780 0.072 15.160 1.00 96.19 95 LEU A CA 1
ATOM 739 C C . LEU A 1 95 ? -8.473 0.791 16.318 1.00 96.19 95 LEU A C 1
ATOM 741 O O . LEU A 1 95 ? -8.705 1.993 16.219 1.00 96.19 95 LEU A O 1
ATOM 745 N N . ASP A 1 96 ? -8.726 0.108 17.432 1.00 96.38 96 ASP A N 1
ATOM 746 C CA . ASP A 1 96 ? -9.314 0.711 18.630 1.00 96.38 96 ASP A CA 1
ATOM 747 C C . ASP A 1 96 ? -8.418 1.820 19.183 1.00 96.38 96 ASP A C 1
ATOM 749 O O . ASP A 1 96 ? -8.885 2.935 19.407 1.00 96.38 96 ASP A O 1
ATOM 753 N N . ARG A 1 97 ? -7.105 1.574 19.290 1.00 97.12 97 ARG A N 1
ATOM 754 C CA . ARG A 1 97 ? -6.128 2.598 19.694 1.00 97.12 97 ARG A CA 1
ATOM 755 C C . ARG A 1 97 ? -6.160 3.811 18.760 1.00 97.12 97 ARG A C 1
ATOM 757 O O . ARG A 1 97 ? -6.177 4.949 19.224 1.00 97.12 97 ARG A O 1
ATOM 764 N N . TRP A 1 98 ? -6.193 3.580 17.450 1.00 96.56 98 TRP A N 1
ATOM 765 C CA . TRP A 1 98 ? -6.256 4.650 16.451 1.00 96.56 98 TRP A CA 1
ATOM 766 C C . TRP A 1 98 ? -7.572 5.445 16.509 1.00 96.56 98 TRP A C 1
ATOM 768 O O . TRP A 1 98 ? -7.556 6.666 16.323 1.00 96.56 98 TRP A O 1
ATOM 778 N N . MET A 1 99 ? -8.694 4.784 16.810 1.00 95.94 99 MET A N 1
ATOM 779 C CA . MET A 1 99 ? -9.988 5.430 17.057 1.00 95.94 99 MET A CA 1
ATOM 780 C C . MET A 1 99 ? -9.964 6.259 18.346 1.00 95.94 99 MET A C 1
ATOM 782 O O . MET A 1 99 ? -10.369 7.420 18.325 1.00 95.94 99 MET A O 1
ATOM 786 N N . THR A 1 100 ? -9.424 5.728 19.450 1.00 97.12 100 THR A N 1
ATOM 787 C CA . THR A 1 100 ? -9.273 6.464 20.719 1.00 97.12 100 THR A CA 1
ATOM 788 C C . THR A 1 100 ? -8.435 7.732 20.547 1.00 97.12 100 THR A C 1
ATOM 790 O O . THR A 1 100 ? -8.761 8.772 21.115 1.00 97.12 100 THR A O 1
ATOM 793 N N . CYS A 1 101 ? -7.396 7.689 19.710 1.00 96.25 101 CYS A N 1
ATOM 794 C CA . CYS A 1 101 ? -6.579 8.857 19.379 1.00 96.25 101 CYS A CA 1
ATOM 795 C C . CYS A 1 101 ? -7.225 9.811 18.353 1.00 96.25 101 CYS A C 1
ATOM 797 O O . CYS A 1 101 ? -6.585 10.781 17.954 1.00 96.25 101 CYS A O 1
ATOM 799 N N . SER A 1 102 ? -8.465 9.564 17.909 1.00 95.88 102 SER A N 1
ATOM 800 C CA . SER A 1 102 ? -9.162 10.359 16.881 1.00 95.88 102 SER A CA 1
ATOM 801 C C . SER A 1 102 ? -8.395 10.467 15.548 1.00 95.88 102 SER A C 1
ATOM 803 O O . SER A 1 102 ? -8.501 11.459 14.820 1.00 95.88 102 SER A O 1
ATOM 805 N N . LEU A 1 103 ? -7.606 9.441 15.208 1.00 95.56 103 LEU A N 1
ATOM 806 C CA . LEU A 1 103 ? -6.844 9.366 13.954 1.00 95.56 103 LEU A CA 1
ATOM 807 C C . LEU A 1 103 ? -7.648 8.692 12.833 1.00 95.56 103 LEU A C 1
ATOM 809 O O . LEU A 1 103 ? -7.441 8.971 11.652 1.00 95.56 103 LEU A O 1
ATOM 813 N N . ILE A 1 104 ? -8.612 7.847 13.189 1.00 95.81 104 ILE A N 1
ATOM 814 C CA . ILE A 1 104 ? -9.586 7.259 12.266 1.00 95.81 104 ILE A CA 1
ATOM 815 C C . ILE A 1 104 ? -10.991 7.379 12.851 1.00 95.81 104 ILE A C 1
ATOM 817 O O . ILE A 1 104 ? -11.175 7.327 14.062 1.00 95.81 104 ILE A O 1
ATOM 821 N N . ASN A 1 105 ? -11.975 7.503 11.968 1.00 95.38 105 ASN A N 1
ATOM 822 C CA . ASN A 1 105 ? -13.396 7.509 12.288 1.00 95.38 105 ASN A CA 1
ATOM 823 C C . ASN A 1 105 ? -14.118 6.428 11.482 1.00 95.38 105 ASN A C 1
ATOM 825 O O . ASN A 1 105 ? -13.648 6.013 10.418 1.00 95.38 105 ASN A O 1
ATOM 829 N N . HIS A 1 106 ? -15.310 6.045 11.933 1.00 94.69 106 HIS A N 1
ATOM 830 C CA . HIS A 1 106 ? -16.220 5.247 11.120 1.00 94.69 106 HIS A CA 1
ATOM 831 C C . HIS A 1 106 ? -16.632 5.988 9.842 1.00 94.69 106 HIS A C 1
ATOM 833 O O . HIS A 1 106 ? -16.802 7.210 9.813 1.00 94.69 106 HIS A O 1
ATOM 839 N N . ASN A 1 107 ? -16.804 5.222 8.772 1.00 89.12 107 ASN A N 1
ATOM 840 C CA . ASN A 1 107 ? -17.254 5.68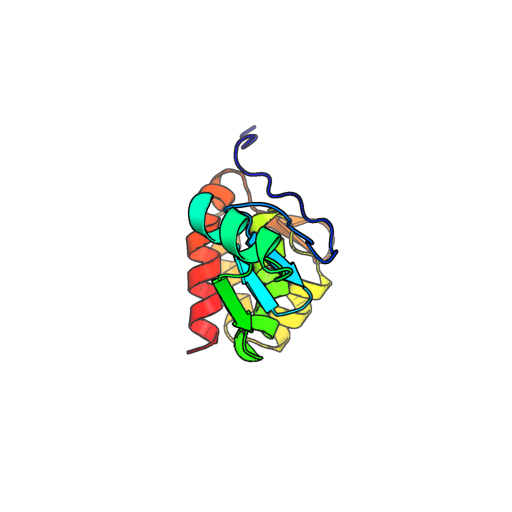3 7.468 1.00 89.12 107 ASN A CA 1
ATOM 841 C C . ASN A 1 107 ? -18.322 4.717 6.940 1.00 89.12 107 ASN A C 1
ATOM 843 O O . ASN A 1 107 ? -18.019 3.813 6.161 1.00 89.12 107 ASN A O 1
ATOM 847 N N . GLY A 1 108 ? -19.563 4.911 7.392 1.00 84.94 108 GLY A N 1
ATOM 848 C CA . GLY A 1 108 ? -20.665 3.963 7.197 1.00 84.94 108 GLY A CA 1
ATOM 849 C C . GLY A 1 108 ? -20.766 2.959 8.349 1.00 84.94 108 GLY A C 1
ATOM 850 O O . GLY A 1 108 ? -20.239 3.223 9.427 1.00 84.94 108 GLY A O 1
ATOM 851 N N . SER A 1 109 ? -21.447 1.829 8.124 1.00 80.56 109 SER A N 1
ATOM 852 C CA . SER A 1 109 ? -21.642 0.785 9.144 1.00 80.56 109 SER A CA 1
ATOM 853 C C . SER A 1 109 ? -20.326 0.132 9.567 1.00 80.56 109 SER A C 1
ATOM 855 O O . SER A 1 109 ? -20.066 -0.000 10.756 1.00 80.56 109 SER A O 1
ATOM 857 N N . ASP A 1 110 ? -19.472 -0.200 8.593 1.00 86.69 110 ASP A N 1
ATOM 858 C CA . ASP A 1 110 ? -18.294 -1.049 8.835 1.00 86.69 110 ASP A CA 1
ATOM 859 C C . ASP A 1 110 ? -16.988 -0.468 8.273 1.00 86.69 110 ASP A C 1
ATOM 861 O O . ASP A 1 110 ? -15.903 -0.979 8.542 1.00 86.69 110 ASP A O 1
ATOM 865 N N . GLY A 1 111 ? -17.070 0.601 7.477 1.00 94.62 111 GLY A N 1
ATOM 866 C CA . GLY A 1 111 ? -15.901 1.250 6.889 1.00 94.62 111 GLY A CA 1
ATOM 867 C C . GLY A 1 111 ? -15.167 2.167 7.865 1.00 94.62 111 GLY A C 1
ATOM 868 O O . GLY A 1 111 ? -15.720 2.621 8.869 1.00 94.62 111 GLY A O 1
ATOM 869 N N . LEU A 1 112 ? -13.928 2.508 7.516 1.00 95.94 112 LEU A N 1
ATOM 870 C CA . LEU A 1 112 ? -13.099 3.467 8.244 1.00 95.94 112 LEU A CA 1
ATOM 871 C C . LEU A 1 112 ? -12.639 4.599 7.327 1.00 95.94 112 LEU A C 1
ATOM 873 O O . LEU A 1 112 ? -12.518 4.446 6.108 1.00 95.94 112 LEU A O 1
ATOM 877 N N . LYS A 1 113 ? -12.376 5.757 7.919 1.00 94.81 113 LYS A N 1
ATOM 878 C CA . LYS A 1 113 ? -11.810 6.922 7.244 1.00 94.81 113 LYS A CA 1
ATOM 879 C C . LYS A 1 113 ? -10.766 7.575 8.138 1.00 94.81 113 LYS A C 1
ATOM 881 O O . LYS A 1 113 ? -11.028 7.800 9.316 1.00 94.81 113 LYS A O 1
ATOM 886 N N . LEU A 1 114 ? -9.612 7.913 7.571 1.00 93.56 114 LEU A N 1
ATOM 887 C CA . LEU A 1 114 ? -8.597 8.691 8.281 1.00 93.56 114 LEU A CA 1
ATOM 888 C C . LEU A 1 114 ? -9.094 10.124 8.500 1.00 93.56 114 LEU A C 1
ATOM 890 O O . LEU A 1 114 ? -9.720 10.731 7.623 1.00 93.56 114 LEU A O 1
ATOM 894 N N . THR A 1 115 ? -8.824 10.667 9.683 1.00 93.06 115 THR A N 1
ATOM 895 C CA . THR A 1 115 ? -9.021 12.095 9.958 1.00 93.06 115 THR A CA 1
ATOM 896 C C . THR A 1 115 ? -7.899 12.912 9.315 1.00 93.06 115 THR A C 1
ATOM 898 O O . THR A 1 115 ? -6.895 12.358 8.871 1.00 93.06 115 THR A O 1
ATOM 901 N N . ALA A 1 116 ? -8.037 14.241 9.271 1.00 89.56 116 ALA A N 1
ATOM 902 C CA . ALA A 1 116 ? -6.969 15.109 8.767 1.00 89.56 116 ALA A CA 1
ATOM 903 C C . ALA A 1 116 ? -5.651 14.901 9.536 1.00 89.56 116 ALA A C 1
ATOM 905 O O . ALA A 1 116 ? -4.591 14.792 8.920 1.00 89.56 116 ALA A O 1
ATOM 906 N N . SER A 1 117 ? -5.742 14.762 10.864 1.00 91.12 117 SER A N 1
ATOM 907 C CA . SER A 1 117 ? -4.621 14.400 11.732 1.00 91.12 117 SER A CA 1
ATOM 908 C C . SER A 1 117 ? -4.132 12.978 11.461 1.00 91.12 117 SER A C 1
ATOM 910 O O . SER A 1 117 ? -2.933 12.769 11.338 1.00 91.12 117 SER A O 1
ATOM 912 N N . GLY A 1 118 ? -5.039 12.011 11.291 1.00 92.69 118 GLY A N 1
ATOM 913 C CA . GLY A 1 118 ? -4.691 10.630 10.948 1.00 92.69 118 GLY A CA 1
ATOM 914 C C . GLY A 1 118 ? -3.870 10.491 9.671 1.00 92.69 118 GLY A C 1
ATOM 915 O O . GLY A 1 118 ? -2.930 9.701 9.640 1.00 92.69 118 GLY A O 1
ATOM 916 N N . SER A 1 119 ? -4.165 11.289 8.641 1.00 91.19 119 SER A N 1
ATOM 917 C CA . SER A 1 119 ? -3.410 11.278 7.381 1.00 91.19 119 SER A CA 1
ATOM 918 C C . SER A 1 119 ? -1.934 11.641 7.560 1.00 91.19 119 SER A C 1
ATOM 920 O O . SER A 1 119 ? -1.097 11.082 6.856 1.00 91.19 119 SER A O 1
ATOM 922 N N . TRP A 1 120 ? -1.584 12.489 8.536 1.00 90.62 120 TRP A N 1
ATOM 923 C CA . TRP A 1 120 ? -0.179 12.780 8.862 1.00 90.62 120 TRP A CA 1
ATOM 924 C C . TRP A 1 120 ? 0.576 11.564 9.407 1.00 90.62 120 TRP A C 1
ATOM 926 O O . TRP A 1 120 ? 1.793 11.486 9.265 1.00 90.62 120 TRP A O 1
ATOM 936 N N . PHE A 1 121 ? -0.143 10.600 9.982 1.00 93.12 121 PHE A N 1
ATOM 937 C CA . PHE A 1 121 ? 0.420 9.380 10.554 1.00 93.12 121 PHE A CA 1
ATOM 938 C C . PHE A 1 121 ? 0.175 8.144 9.681 1.00 93.12 121 PHE A C 1
ATOM 940 O O . PHE A 1 121 ? 0.484 7.039 10.110 1.00 93.12 121 PHE A O 1
ATOM 947 N N . ALA A 1 122 ? -0.337 8.284 8.452 1.00 92.69 122 ALA A N 1
ATOM 948 C CA . ALA A 1 122 ? -0.661 7.150 7.578 1.00 92.69 122 ALA A CA 1
ATOM 949 C C . ALA A 1 122 ? 0.496 6.137 7.437 1.00 92.69 122 ALA A C 1
ATOM 951 O O . ALA A 1 122 ? 0.266 4.928 7.454 1.00 92.69 122 ALA A O 1
ATOM 952 N N . GLY A 1 123 ? 1.744 6.620 7.378 1.00 93.44 123 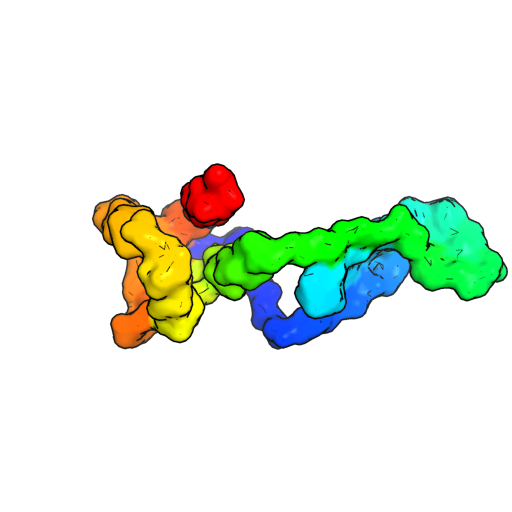GLY A N 1
ATOM 953 C CA . GLY A 1 123 ? 2.941 5.773 7.367 1.00 93.44 123 GLY A CA 1
ATOM 954 C C . GLY A 1 123 ? 3.108 4.918 8.630 1.00 93.44 123 GLY A C 1
ATOM 955 O O . GLY A 1 123 ? 3.489 3.757 8.524 1.00 93.44 123 GLY A O 1
ATOM 956 N N . ASN A 1 124 ? 2.754 5.441 9.807 1.00 96.25 124 ASN A N 1
ATOM 957 C CA . ASN A 1 124 ? 2.793 4.700 11.069 1.00 96.25 124 ASN A CA 1
ATOM 958 C C . ASN A 1 124 ? 1.757 3.574 11.082 1.00 96.25 124 ASN A C 1
ATOM 960 O O . ASN A 1 124 ? 2.076 2.477 11.524 1.00 96.25 124 ASN A O 1
ATOM 964 N N . LEU A 1 125 ? 0.546 3.806 10.556 1.00 95.38 125 LEU A N 1
ATOM 965 C CA . LEU A 1 125 ? -0.456 2.738 10.460 1.00 95.38 125 LEU A CA 1
ATOM 966 C C . LEU A 1 125 ? 0.015 1.623 9.523 1.00 95.38 125 LEU A C 1
ATOM 968 O O . LEU A 1 125 ? -0.153 0.449 9.827 1.00 95.38 125 LEU A O 1
ATOM 972 N N . ILE A 1 126 ? 0.631 1.984 8.393 1.00 95.19 126 ILE A N 1
ATOM 973 C CA . ILE A 1 126 ? 1.200 1.011 7.450 1.00 95.19 126 ILE A CA 1
ATOM 974 C C . ILE A 1 126 ? 2.350 0.226 8.099 1.00 95.19 126 ILE A C 1
ATOM 976 O O . ILE A 1 126 ? 2.446 -0.985 7.903 1.00 95.19 126 ILE A O 1
ATOM 980 N N . ALA A 1 127 ? 3.201 0.884 8.887 1.00 95.06 127 ALA A N 1
ATOM 981 C CA . ALA A 1 127 ? 4.281 0.222 9.614 1.00 95.06 127 ALA A CA 1
ATOM 982 C C . ALA A 1 127 ? 3.740 -0.758 10.671 1.00 95.06 127 ALA A C 1
ATOM 984 O O . ALA A 1 127 ? 4.157 -1.914 10.689 1.00 95.06 127 ALA A O 1
ATOM 985 N N . ASP A 1 128 ? 2.760 -0.329 11.474 1.00 94.62 128 ASP A N 1
ATOM 986 C CA . ASP A 1 128 ? 2.078 -1.174 12.463 1.00 94.62 128 ASP A CA 1
ATOM 987 C C . ASP A 1 128 ? 1.423 -2.401 11.799 1.00 94.62 128 ASP A C 1
ATOM 989 O O . ASP A 1 128 ? 1.480 -3.501 12.340 1.00 94.62 128 ASP A O 1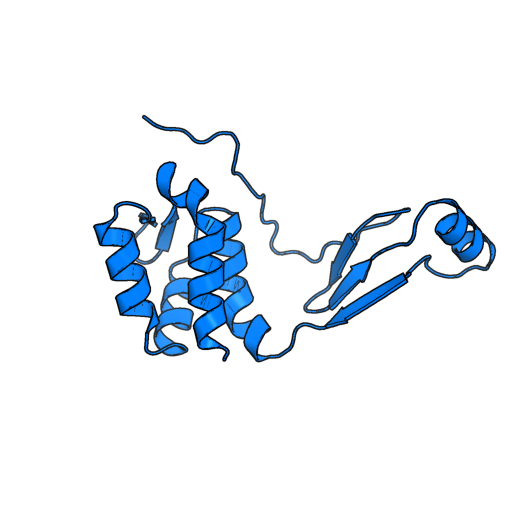
ATOM 993 N N . LEU A 1 129 ? 0.839 -2.242 10.604 1.00 92.81 129 LEU A N 1
ATOM 994 C CA . LEU A 1 129 ? 0.281 -3.356 9.828 1.00 92.81 129 LEU A CA 1
ATOM 995 C C . LEU A 1 129 ? 1.348 -4.317 9.314 1.00 92.81 129 LEU A C 1
ATOM 997 O O . LEU A 1 129 ? 1.163 -5.529 9.355 1.00 92.81 129 LEU A O 1
ATOM 1001 N N . THR A 1 130 ? 2.457 -3.775 8.818 1.00 92.06 130 THR A N 1
ATOM 1002 C CA . THR A 1 130 ? 3.561 -4.579 8.283 1.00 92.06 130 THR A CA 1
ATOM 1003 C C . THR A 1 130 ? 4.222 -5.400 9.391 1.00 92.06 130 THR A C 1
ATOM 1005 O O . THR A 1 130 ? 4.695 -6.501 9.131 1.00 92.06 130 THR A O 1
ATOM 1008 N N . ALA A 1 131 ? 4.185 -4.925 10.639 1.00 92.75 131 ALA A N 1
ATOM 1009 C CA . ALA A 1 131 ? 4.666 -5.673 11.797 1.00 92.75 131 ALA A CA 1
ATOM 1010 C C . ALA A 1 131 ? 3.864 -6.958 12.085 1.00 92.75 131 ALA A C 1
ATOM 1012 O O . ALA A 1 131 ? 4.371 -7.819 12.791 1.00 92.75 131 ALA A O 1
ATOM 1013 N N . PHE A 1 132 ? 2.655 -7.132 11.531 1.00 90.88 132 PHE A N 1
ATOM 1014 C CA . PHE A 1 132 ? 1.937 -8.413 11.607 1.00 90.88 132 PHE A CA 1
ATOM 1015 C C . PHE A 1 132 ? 2.478 -9.483 10.650 1.00 90.88 132 PHE A C 1
ATOM 1017 O O . PHE A 1 132 ? 2.062 -10.636 10.745 1.00 90.88 132 PHE A O 1
ATOM 1024 N N . LEU A 1 133 ? 3.346 -9.110 9.704 1.00 87.44 133 LEU A N 1
ATOM 1025 C CA . LEU A 1 133 ? 3.911 -10.022 8.706 1.00 87.44 133 LEU A CA 1
ATOM 1026 C C . LEU A 1 133 ? 5.271 -10.614 9.114 1.00 87.44 133 LEU A C 1
ATOM 1028 O O . LEU A 1 133 ? 5.788 -11.463 8.388 1.00 87.44 133 LEU A O 1
ATOM 1032 N N . VAL A 1 134 ? 5.848 -10.151 10.229 1.00 78.56 134 VAL A N 1
ATOM 1033 C CA . VAL A 1 134 ? 7.148 -10.578 10.781 1.00 78.56 134 VAL A CA 1
ATOM 1034 C C . VAL A 1 134 ? 6.917 -11.444 12.011 1.00 78.56 134 VAL A C 1
ATOM 1036 O O . VAL A 1 134 ? 7.605 -12.482 12.122 1.00 78.56 134 VAL A O 1
#

Sequence (134 aa):
QDTNIYFTFPIRGEDLLAVGTIADGVFGNYHYRHPSYARYMKHSQDGLPGLEGGLRRDTAFDMIQPFVKGIQASRISGQVVHEAKSNFPGMSALLDRWMTCSLINHNGSDGLKLTASGSWFAGNLIADLTAFLV

Foldseek 3Di:
DDDQPPQADDDDVAWFDDADAQTWTGDDQKIWGAHHDVQQVVCVVVVHRRTPGIDGDDPLCVLCVLVLVCLSRQKHDLVNLVSLVVVFVCSVVLVVVCVVVVQWDDDPDRMIGGDSNVNVCSVVSVVVSVVSSD

pLDDT: mean 89.52, std 10.29, range [40.28, 97.12]

Secondary structure (DSSP, 8-state):
----TT------SS-B---STT-EEEETTEEEE---HHHHHHHHHTT-----EEEEPPHHHHHHHHHHHHHHTTEE-HHHHHHHHHH-TTHHHHHHHHHHTTSEEE-SSS-EEE-HHHHHTHHHHHHHHHGGG-

Radius of gyration: 18.05 Å; chains: 1; bounding box: 41×36×51 Å